Protein AF-A0A8X7PW59-F1 (afdb_monomer_lite)

Sequence (109 aa):
NSTEFDEKLFIYHHFVHKVMDNYGKQIHEWKKKWEINKVEENDGEPVDDLALMKMAYTNKKTGQIDDGLVREVVTLVQTQMQDEVSQLQTEDDDSTASINLSRFRINEI

Secondary structure (DSSP, 8-state):
-HHHHHHHHHHHHHHHHHHHHHHHHHHHHHHHHHHHHHHHHTTT----HHHHHHHHHB-TTTSSB--HHHHHHHHHHHHHHHHHHHHTSSS-S----------------

Organism: Brassica carinata (NCBI:txid52824)

Radius of gyration: 26.57 Å; chains: 1; bounding box: 62×31×80 Å

Structure (mmCIF, N/CA/C/O backbone):
data_AF-A0A8X7PW59-F1
#
_entry.id   AF-A0A8X7PW59-F1
#
loop_
_atom_site.group_PDB
_atom_site.id
_atom_site.type_symbol
_atom_site.label_atom_id
_atom_site.label_alt_id
_atom_site.label_comp_id
_atom_site.label_asym_id
_atom_site.label_entity_id
_atom_site.label_seq_id
_atom_site.pdbx_PDB_ins_code
_atom_site.Cartn_x
_atom_site.Cartn_y
_atom_site.Cartn_z
_atom_site.occupancy
_atom_site.B_iso_or_equiv
_atom_site.auth_seq_id
_atom_site.auth_comp_id
_atom_site.auth_asym_id
_atom_site.auth_atom_id
_atom_site.pdbx_PDB_model_num
ATOM 1 N N . ASN A 1 1 ? 29.937 -0.825 -38.054 1.00 62.09 1 ASN A N 1
ATOM 2 C CA . ASN A 1 1 ? 29.208 -1.914 -37.367 1.00 62.09 1 ASN A CA 1
ATOM 3 C C . ASN A 1 1 ? 29.265 -1.788 -35.847 1.00 62.09 1 ASN A C 1
ATOM 5 O O . ASN A 1 1 ? 28.200 -1.656 -35.281 1.00 62.09 1 ASN A O 1
ATOM 9 N N . SER A 1 2 ? 30.425 -1.766 -35.166 1.00 62.00 2 SER A N 1
ATOM 10 C CA . SER A 1 2 ? 30.450 -1.730 -33.679 1.00 62.00 2 SER A CA 1
ATOM 11 C C . SER A 1 2 ? 29.804 -0.478 -33.052 1.00 62.00 2 SER A C 1
ATOM 13 O O . SER A 1 2 ? 29.031 -0.600 -32.115 1.00 62.00 2 SER A O 1
ATOM 15 N N . THR A 1 3 ? 30.044 0.710 -33.611 1.00 67.56 3 THR A N 1
ATOM 16 C CA . THR A 1 3 ? 29.502 1.993 -33.117 1.00 67.56 3 THR A CA 1
ATOM 17 C C . THR A 1 3 ? 27.989 2.147 -33.300 1.00 67.56 3 THR A C 1
ATOM 19 O O . THR A 1 3 ? 27.323 2.756 -32.475 1.00 67.56 3 THR A O 1
ATOM 22 N N . GLU A 1 4 ? 27.423 1.545 -34.347 1.00 71.75 4 GLU A N 1
ATOM 23 C CA . GLU A 1 4 ? 25.978 1.574 -34.626 1.00 71.75 4 GLU A CA 1
ATOM 24 C C . GLU A 1 4 ? 25.180 0.739 -33.606 1.00 71.75 4 GLU A C 1
ATOM 26 O O . GLU A 1 4 ? 24.063 1.093 -33.225 1.00 71.75 4 GLU A O 1
ATOM 31 N N . PHE A 1 5 ? 25.770 -0.361 -33.118 1.00 71.44 5 PHE A N 1
ATOM 32 C CA . PHE A 1 5 ? 25.185 -1.169 -32.046 1.00 71.44 5 PHE A CA 1
ATOM 33 C C . PHE A 1 5 ? 25.201 -0.437 -30.695 1.00 71.44 5 PHE A C 1
ATOM 35 O O . PHE A 1 5 ? 24.205 -0.508 -29.972 1.00 71.44 5 PHE A O 1
ATOM 42 N N . ASP A 1 6 ? 26.269 0.304 -30.382 1.00 81.75 6 ASP A N 1
ATOM 43 C CA . ASP A 1 6 ? 26.382 1.078 -29.136 1.00 81.75 6 ASP A CA 1
ATOM 44 C C . ASP A 1 6 ? 25.377 2.242 -29.078 1.00 81.75 6 ASP A C 1
ATOM 46 O O . ASP A 1 6 ? 24.711 2.444 -28.059 1.00 81.75 6 ASP A O 1
ATOM 50 N N . GLU A 1 7 ? 25.181 2.963 -30.186 1.00 85.81 7 GLU A N 1
ATOM 51 C CA . GLU A 1 7 ? 24.174 4.031 -30.280 1.00 85.81 7 GLU A CA 1
ATOM 52 C C . GLU A 1 7 ? 22.745 3.489 -30.123 1.00 85.81 7 GLU A C 1
ATOM 54 O O . GLU A 1 7 ? 21.922 4.056 -29.397 1.00 85.81 7 GLU A O 1
ATOM 59 N N . LYS A 1 8 ? 22.448 2.342 -30.744 1.00 88.38 8 LYS A N 1
ATOM 60 C CA . LYS A 1 8 ? 21.143 1.680 -30.617 1.00 88.38 8 LYS A CA 1
ATOM 61 C C . LYS A 1 8 ? 20.877 1.199 -29.187 1.00 88.38 8 LYS A C 1
ATOM 63 O O . LYS A 1 8 ? 19.746 1.313 -28.709 1.00 88.38 8 LYS A O 1
ATOM 68 N N . LEU A 1 9 ? 21.900 0.688 -28.499 1.00 88.62 9 LEU A N 1
ATOM 69 C CA . LEU A 1 9 ? 21.799 0.257 -27.104 1.00 88.62 9 LEU A CA 1
ATOM 70 C C . LEU A 1 9 ? 21.555 1.447 -26.165 1.00 88.62 9 LEU A C 1
ATOM 72 O O . LEU A 1 9 ? 20.705 1.361 -25.275 1.00 88.62 9 LEU A O 1
ATOM 76 N N . PHE A 1 10 ? 22.225 2.577 -26.408 1.00 88.31 10 PHE A N 1
ATOM 77 C CA . PHE A 1 10 ? 22.004 3.821 -25.669 1.00 88.31 10 PHE A CA 1
ATOM 78 C C . PHE A 1 10 ? 20.564 4.333 -25.820 1.00 88.31 10 PHE A C 1
ATOM 80 O O . PHE A 1 10 ? 19.905 4.639 -24.823 1.00 88.31 10 PHE A O 1
ATOM 87 N N . ILE A 1 11 ? 20.040 4.362 -27.050 1.00 91.50 11 ILE A N 1
ATOM 88 C CA . ILE A 1 11 ? 18.657 4.782 -27.326 1.00 91.50 11 ILE A CA 1
ATOM 89 C C . ILE A 1 11 ? 17.656 3.843 -26.641 1.00 91.50 11 ILE A C 1
ATOM 91 O O . ILE A 1 11 ? 16.678 4.310 -26.053 1.00 91.50 11 ILE A O 1
ATOM 95 N N . TYR A 1 12 ? 17.908 2.532 -26.671 1.00 92.69 12 TYR A N 1
ATOM 96 C CA . TYR A 1 12 ? 17.048 1.547 -26.021 1.00 92.69 12 TYR A CA 1
ATOM 97 C C . TYR A 1 12 ? 17.020 1.723 -24.496 1.00 92.69 12 TYR A C 1
ATOM 99 O O . TYR A 1 12 ? 15.940 1.825 -23.915 1.00 92.69 12 TYR A O 1
ATOM 107 N N . HIS A 1 13 ? 18.181 1.835 -23.846 1.00 91.69 13 HIS A N 1
ATOM 108 C CA . HIS A 1 13 ? 18.252 2.079 -22.401 1.00 91.69 13 HIS A CA 1
ATOM 109 C C . HIS A 1 13 ? 17.582 3.397 -22.003 1.00 91.69 13 HIS A C 1
ATOM 111 O O . HIS A 1 13 ? 16.809 3.423 -21.045 1.00 91.69 13 HIS A O 1
ATOM 117 N N . HIS A 1 14 ? 17.824 4.477 -22.752 1.00 92.12 14 HIS A N 1
ATOM 118 C CA . HIS A 1 14 ? 17.205 5.774 -22.483 1.00 92.12 14 HIS A CA 1
ATOM 119 C C . HIS A 1 14 ? 15.676 5.714 -22.604 1.00 92.12 14 HIS A C 1
ATOM 121 O O . HIS A 1 14 ? 14.958 6.239 -21.749 1.00 92.12 14 HIS A O 1
ATOM 127 N N . PHE A 1 15 ? 15.172 5.043 -23.642 1.00 95.06 15 PHE A N 1
ATOM 128 C CA . PHE A 1 15 ? 13.740 4.846 -23.834 1.00 95.06 15 PHE A CA 1
ATOM 129 C C . PHE A 1 15 ? 13.124 4.036 -22.690 1.00 95.06 15 PHE A C 1
ATOM 131 O O . PHE A 1 15 ? 12.141 4.480 -22.099 1.00 95.06 15 PHE A O 1
ATOM 138 N N . VAL A 1 16 ? 13.723 2.895 -22.333 1.00 94.56 16 VAL A N 1
ATOM 139 C CA . VAL A 1 16 ? 13.244 2.048 -21.231 1.00 94.56 16 VAL A CA 1
ATOM 140 C C . VAL A 1 16 ? 13.214 2.835 -19.923 1.00 94.56 16 VAL A C 1
ATOM 142 O O . VAL A 1 16 ? 12.178 2.857 -19.267 1.00 94.56 16 VAL A O 1
ATOM 145 N N . HIS A 1 17 ? 14.286 3.549 -19.574 1.00 94.12 17 HIS A N 1
ATOM 146 C CA . HIS A 1 17 ? 14.336 4.338 -18.341 1.00 94.12 17 HIS A CA 1
ATOM 147 C C . HIS A 1 17 ? 13.222 5.391 -18.293 1.00 94.12 17 HIS A C 1
ATOM 149 O O . HIS A 1 17 ? 12.474 5.468 -17.323 1.00 94.12 17 HIS A O 1
ATOM 155 N N . LYS A 1 18 ? 13.035 6.144 -19.384 1.00 95.44 18 LYS A N 1
ATOM 156 C CA . LYS A 1 18 ? 11.990 7.171 -19.480 1.00 95.44 18 LYS A CA 1
ATOM 157 C C . LYS A 1 18 ? 10.581 6.591 -19.349 1.00 95.44 18 LYS A C 1
ATOM 159 O O . LYS A 1 18 ? 9.715 7.197 -18.717 1.00 95.44 18 LYS A O 1
ATOM 164 N N . VAL A 1 19 ? 10.342 5.436 -19.965 1.00 93.94 19 VAL A N 1
ATOM 165 C CA . VAL A 1 19 ? 9.061 4.730 -19.880 1.00 93.94 19 VAL A CA 1
ATOM 166 C C . VAL A 1 19 ? 8.813 4.264 -18.445 1.00 93.94 19 VAL A C 1
ATOM 168 O O . VAL A 1 19 ? 7.743 4.533 -17.899 1.00 93.94 19 VAL A O 1
ATOM 171 N N . MET A 1 20 ? 9.811 3.650 -17.809 1.00 92.00 20 MET A N 1
ATOM 172 C CA . MET A 1 20 ? 9.710 3.172 -16.428 1.00 92.00 20 MET A CA 1
ATOM 173 C C . MET A 1 20 ? 9.498 4.321 -15.435 1.00 92.00 20 MET A C 1
ATOM 175 O O . MET A 1 20 ? 8.617 4.222 -14.583 1.00 92.00 20 MET A O 1
ATOM 179 N N . ASP A 1 21 ? 10.202 5.445 -15.595 1.00 94.56 21 ASP A N 1
ATOM 180 C CA . ASP A 1 21 ? 10.016 6.646 -14.770 1.00 94.56 21 ASP A CA 1
ATOM 181 C C . ASP A 1 21 ? 8.596 7.216 -14.890 1.00 94.56 21 ASP A C 1
ATOM 183 O O . ASP A 1 21 ? 7.994 7.643 -13.902 1.00 94.56 21 ASP A O 1
ATOM 187 N N . ASN A 1 22 ? 8.042 7.235 -16.106 1.00 95.62 22 ASN A N 1
ATOM 188 C CA . ASN A 1 22 ? 6.683 7.714 -16.341 1.00 95.62 22 ASN A CA 1
ATOM 189 C C . ASN A 1 22 ? 5.643 6.818 -15.653 1.00 95.62 22 ASN A C 1
ATOM 191 O O . ASN A 1 22 ? 4.742 7.328 -14.985 1.00 95.62 22 ASN A O 1
ATOM 195 N N . TYR A 1 23 ? 5.784 5.497 -15.768 1.00 91.94 23 TYR A N 1
ATOM 196 C CA . TYR A 1 23 ? 4.896 4.562 -15.077 1.00 91.94 23 TYR A CA 1
ATOM 197 C C . TYR A 1 23 ? 5.051 4.636 -13.558 1.00 91.94 23 TYR A C 1
ATOM 199 O O . TYR A 1 23 ? 4.043 4.680 -12.856 1.00 91.94 23 TYR A O 1
ATOM 207 N N . GLY A 1 24 ? 6.279 4.733 -13.045 1.00 95.69 24 GLY A N 1
ATOM 208 C CA . GLY A 1 24 ? 6.531 4.892 -11.612 1.00 95.69 24 GLY A CA 1
ATOM 209 C C . GLY A 1 24 ? 5.813 6.113 -11.031 1.00 95.69 24 GLY A C 1
ATOM 210 O O . GLY A 1 24 ? 5.157 6.013 -9.994 1.00 95.69 24 GLY A O 1
ATOM 211 N N . LYS A 1 25 ? 5.841 7.243 -11.749 1.00 95.94 25 LYS A N 1
ATOM 212 C CA . LYS A 1 25 ? 5.102 8.456 -11.362 1.00 95.94 25 LYS A CA 1
ATOM 213 C C . LYS A 1 25 ? 3.588 8.243 -11.365 1.00 95.94 25 LYS A C 1
ATOM 215 O O . L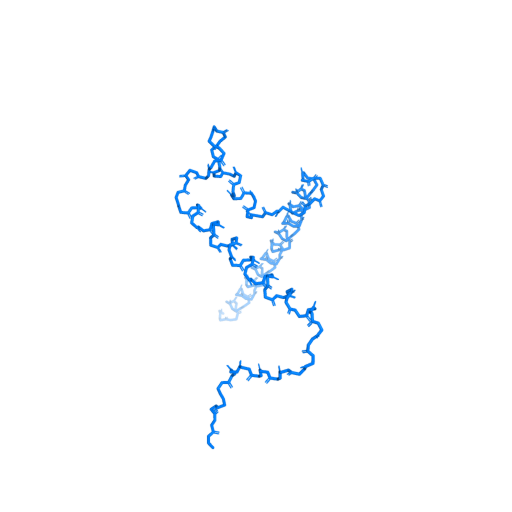YS A 1 25 ? 2.927 8.636 -10.410 1.00 95.94 25 LYS A O 1
ATOM 220 N N . GLN A 1 26 ? 3.035 7.603 -12.396 1.00 92.31 26 GLN A N 1
ATOM 221 C CA . GLN A 1 26 ? 1.591 7.337 -12.459 1.00 92.31 26 GLN A CA 1
ATOM 222 C C . GLN A 1 26 ? 1.126 6.397 -11.344 1.00 92.31 26 GLN A C 1
ATOM 224 O O . GLN A 1 26 ? 0.103 6.662 -10.721 1.00 92.31 26 GLN A O 1
ATOM 229 N N . ILE A 1 27 ? 1.896 5.349 -11.046 1.00 93.75 27 ILE A N 1
ATOM 230 C CA . ILE A 1 27 ? 1.597 4.412 -9.956 1.00 93.75 27 ILE A CA 1
ATOM 231 C C . ILE A 1 27 ? 1.599 5.137 -8.611 1.00 93.75 27 ILE A C 1
ATOM 233 O O . ILE A 1 27 ? 0.702 4.916 -7.803 1.00 93.75 27 ILE A O 1
ATOM 237 N N . HIS A 1 28 ? 2.566 6.026 -8.374 1.00 93.88 28 HIS A N 1
ATOM 238 C CA . HIS A 1 28 ? 2.612 6.813 -7.146 1.00 93.88 28 HIS A CA 1
ATOM 239 C C . HIS A 1 28 ? 1.387 7.729 -7.003 1.00 93.88 28 HIS A C 1
ATOM 241 O O . HIS A 1 28 ? 0.750 7.750 -5.951 1.00 93.88 28 HIS A O 1
ATOM 247 N N . GLU A 1 29 ? 1.016 8.445 -8.067 1.00 94.94 29 GLU A N 1
ATOM 248 C CA . GLU A 1 29 ? -0.169 9.309 -8.065 1.00 94.94 29 GLU A CA 1
ATOM 249 C C . GLU A 1 29 ? -1.469 8.517 -7.883 1.00 94.94 29 GLU A C 1
ATOM 251 O O . GLU A 1 29 ? -2.340 8.920 -7.112 1.00 94.94 29 GLU A O 1
ATOM 256 N N . TRP A 1 30 ? -1.607 7.369 -8.550 1.00 93.56 30 TRP A N 1
ATOM 257 C CA . TRP A 1 30 ? -2.755 6.482 -8.361 1.00 93.56 30 TRP A CA 1
ATOM 258 C C . TRP A 1 30 ? -2.814 5.917 -6.948 1.00 93.56 30 TRP A C 1
ATOM 260 O O . TRP A 1 30 ? -3.884 5.938 -6.348 1.00 93.56 30 TRP A O 1
ATOM 270 N N . LYS A 1 31 ? -1.678 5.491 -6.387 1.00 90.25 31 LYS A N 1
ATOM 271 C CA . LYS A 1 31 ? -1.599 5.029 -5.000 1.00 90.25 31 LYS A CA 1
ATOM 272 C C . LYS A 1 31 ? -2.035 6.130 -4.040 1.00 90.25 31 LYS A C 1
ATOM 274 O O . LYS A 1 31 ? -2.910 5.900 -3.219 1.00 90.25 31 LYS A O 1
ATOM 279 N N . LYS A 1 32 ? -1.508 7.347 -4.193 1.00 89.88 32 LYS A N 1
ATOM 280 C CA . LYS A 1 32 ? -1.884 8.493 -3.354 1.00 89.88 32 LYS A CA 1
ATOM 281 C C . LYS A 1 32 ? -3.3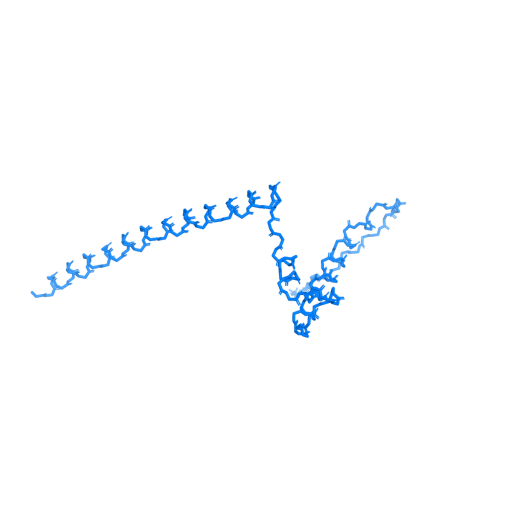85 8.782 -3.412 1.00 89.88 32 LYS A C 1
ATOM 283 O O . LYS A 1 32 ? -4.003 9.002 -2.378 1.00 89.88 32 LYS A O 1
ATOM 288 N N . LYS A 1 33 ? -3.976 8.764 -4.609 1.00 90.12 33 LYS A N 1
ATOM 289 C CA . LYS A 1 33 ? -5.425 8.948 -4.781 1.00 90.12 33 LYS A CA 1
ATOM 290 C C . LYS A 1 33 ? -6.237 7.826 -4.142 1.00 90.12 33 LYS A C 1
ATOM 292 O O . LYS A 1 33 ? -7.271 8.113 -3.555 1.00 90.12 33 LYS A O 1
ATOM 297 N N . TRP A 1 34 ? -5.780 6.582 -4.261 1.00 82.00 34 TRP A N 1
ATOM 298 C CA . TRP A 1 34 ? -6.438 5.430 -3.652 1.00 82.00 34 TRP A CA 1
ATOM 299 C C . TRP A 1 34 ? -6.428 5.515 -2.123 1.00 82.00 34 TRP A C 1
ATOM 301 O O . TRP A 1 34 ? -7.483 5.368 -1.521 1.00 82.00 34 TRP A O 1
ATOM 311 N N . GLU A 1 35 ? -5.289 5.847 -1.508 1.00 82.25 35 GLU A N 1
ATOM 312 C CA . GLU A 1 35 ? -5.194 6.034 -0.051 1.00 82.25 35 GLU A CA 1
ATOM 313 C C . GLU A 1 35 ? -6.116 7.161 0.440 1.00 82.25 35 GLU A C 1
ATOM 315 O O . GLU A 1 35 ? -6.853 6.978 1.403 1.00 82.25 35 GLU A O 1
ATOM 320 N N . ILE A 1 36 ? -6.130 8.313 -0.248 1.00 83.50 36 ILE A N 1
ATOM 321 C CA . ILE A 1 36 ? -7.009 9.444 0.106 1.00 83.50 36 ILE A CA 1
ATOM 322 C C . ILE A 1 36 ? -8.482 9.044 0.006 1.00 83.50 36 ILE A C 1
ATOM 324 O O . ILE A 1 36 ? -9.245 9.311 0.926 1.00 83.50 36 ILE A O 1
ATOM 328 N N . ASN A 1 37 ? -8.875 8.385 -1.085 1.00 82.88 37 ASN A N 1
ATOM 329 C CA . ASN A 1 37 ? -10.248 7.925 -1.273 1.00 82.88 37 ASN A CA 1
ATOM 330 C C . ASN A 1 37 ? -10.659 6.943 -0.164 1.00 82.88 37 ASN A C 1
ATOM 332 O O . ASN A 1 37 ? -11.733 7.086 0.406 1.00 82.88 37 ASN A O 1
ATOM 336 N N . LYS A 1 38 ? -9.766 6.021 0.215 1.00 76.88 38 LYS A N 1
ATOM 337 C C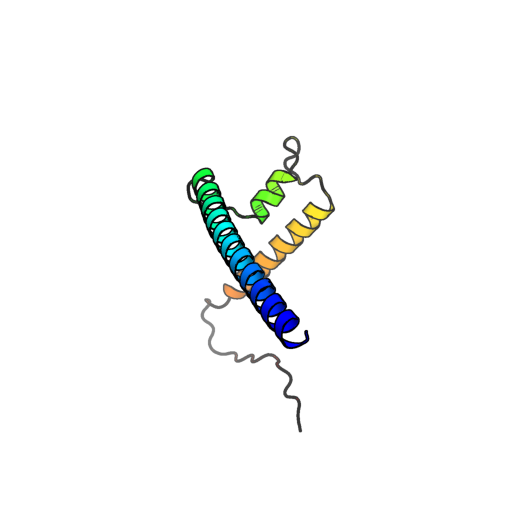A . LYS A 1 38 ? -9.996 5.100 1.329 1.00 76.88 38 LYS A CA 1
ATOM 338 C C . LYS A 1 38 ? -10.220 5.852 2.644 1.00 76.88 38 LYS A C 1
ATOM 340 O O . LYS A 1 38 ? -11.120 5.500 3.390 1.00 76.88 38 LYS A O 1
ATOM 345 N N . VAL A 1 39 ? -9.434 6.890 2.928 1.00 76.31 39 VAL A N 1
ATOM 346 C CA . VAL A 1 39 ? -9.609 7.726 4.129 1.00 76.31 39 VAL A CA 1
ATOM 347 C C . VAL A 1 39 ? -10.934 8.496 4.086 1.00 76.31 39 VAL A C 1
ATOM 349 O O . VAL A 1 39 ? -11.639 8.544 5.088 1.00 76.31 39 VAL A O 1
ATOM 352 N N . GLU A 1 40 ? -11.317 9.050 2.933 1.00 74.56 40 GLU A N 1
ATOM 353 C CA . GLU A 1 40 ? -12.613 9.725 2.753 1.00 74.56 40 GLU A CA 1
ATOM 354 C C . GLU A 1 40 ? -13.805 8.769 2.931 1.00 74.56 40 GLU A C 1
ATOM 356 O O . GLU A 1 40 ? -14.789 9.140 3.565 1.00 74.56 40 GLU A O 1
ATOM 361 N N . GLU A 1 41 ? -13.716 7.533 2.427 1.00 74.69 41 GLU A N 1
ATOM 362 C CA . GLU A 1 41 ? -14.736 6.490 2.631 1.00 74.69 41 GLU A CA 1
ATOM 363 C C . GLU A 1 41 ? -14.855 6.044 4.099 1.00 74.69 41 GLU A C 1
ATOM 365 O O . GLU A 1 41 ? -15.896 5.520 4.492 1.00 74.69 41 GLU A O 1
ATOM 370 N N . ASN A 1 42 ? -13.810 6.248 4.907 1.00 73.62 42 ASN A N 1
ATOM 371 C CA . ASN A 1 42 ? -13.762 5.897 6.329 1.00 73.62 42 ASN A CA 1
ATOM 372 C C . ASN A 1 42 ? -13.883 7.141 7.237 1.00 73.62 42 ASN A C 1
ATOM 374 O O . ASN A 1 42 ? -13.255 7.204 8.291 1.00 73.62 42 ASN A O 1
ATOM 378 N N . ASP A 1 43 ? -14.665 8.148 6.824 1.00 75.31 43 ASP A N 1
ATOM 379 C CA . ASP A 1 43 ? -14.961 9.371 7.596 1.00 75.31 43 ASP A CA 1
ATOM 380 C C . ASP A 1 43 ? -13.718 10.169 8.051 1.00 75.31 43 ASP A C 1
ATOM 382 O O . ASP A 1 43 ? -13.750 10.923 9.027 1.00 75.31 43 ASP A O 1
ATOM 386 N N . GLY A 1 44 ? -12.608 10.045 7.322 1.00 68.69 44 GLY A N 1
ATOM 387 C CA . GLY A 1 44 ? -11.355 10.728 7.633 1.00 68.69 44 GLY A CA 1
ATOM 388 C C . GLY A 1 44 ? -10.418 9.954 8.562 1.00 68.69 44 GLY A C 1
ATOM 389 O O . GLY A 1 44 ? -9.327 10.459 8.843 1.00 68.69 44 GLY A O 1
ATOM 390 N N . GLU A 1 45 ? -10.779 8.747 9.012 1.00 72.94 45 GLU A N 1
ATOM 391 C CA . GLU A 1 45 ? -9.851 7.900 9.761 1.00 72.94 45 GLU A CA 1
ATOM 392 C C . GLU A 1 45 ? -8.906 7.126 8.825 1.00 72.94 45 GLU A C 1
ATOM 394 O O . GLU A 1 45 ? -9.342 6.537 7.828 1.00 72.94 45 GLU A O 1
ATOM 399 N N . PRO A 1 46 ? -7.588 7.107 9.121 1.00 67.00 46 PRO A N 1
ATOM 400 C CA . PRO A 1 46 ? -6.661 6.232 8.426 1.00 67.00 46 PRO A CA 1
ATOM 401 C C . PRO A 1 46 ? -7.106 4.792 8.635 1.00 67.00 46 PRO A C 1
ATOM 403 O O . PRO A 1 46 ? -7.339 4.344 9.755 1.00 67.00 46 PRO A O 1
ATOM 406 N N . VAL A 1 47 ? -7.234 4.072 7.529 1.00 68.25 47 VAL A N 1
ATOM 407 C CA . VAL A 1 47 ? -7.748 2.715 7.556 1.00 68.25 47 VAL A CA 1
ATOM 408 C C . VAL A 1 47 ? -6.768 1.815 8.301 1.00 68.25 47 VAL A C 1
ATOM 410 O O . VAL A 1 47 ? -5.680 1.537 7.804 1.00 68.25 47 VAL A O 1
ATOM 413 N N . ASP A 1 48 ? -7.155 1.362 9.491 1.00 80.81 48 ASP A N 1
ATOM 414 C CA . ASP A 1 48 ? -6.393 0.370 10.240 1.00 80.81 48 ASP A CA 1
ATOM 415 C C . ASP A 1 48 ? -6.460 -0.970 9.491 1.00 80.81 48 ASP A C 1
ATOM 417 O O . ASP A 1 48 ? -7.479 -1.667 9.489 1.00 80.81 48 ASP A O 1
ATOM 421 N N . ASP A 1 49 ? -5.363 -1.330 8.824 1.00 81.06 49 ASP A N 1
ATOM 422 C CA . ASP A 1 49 ? -5.251 -2.571 8.059 1.00 81.06 49 ASP A CA 1
ATOM 423 C C . ASP A 1 49 ? -5.463 -3.815 8.939 1.00 81.06 49 ASP A C 1
ATOM 425 O O . ASP A 1 49 ? -5.995 -4.824 8.461 1.00 81.06 49 ASP A O 1
ATOM 429 N N . LEU A 1 50 ? -5.137 -3.747 10.238 1.00 82.69 50 LEU A N 1
ATOM 430 C CA . LEU A 1 50 ? -5.419 -4.820 11.190 1.00 82.69 50 LEU A CA 1
ATOM 431 C C . LEU A 1 50 ? -6.919 -4.899 11.497 1.00 82.69 50 LEU A C 1
ATOM 433 O O . LEU A 1 50 ? -7.470 -6.001 11.581 1.00 82.69 50 LEU A O 1
ATOM 437 N N . ALA A 1 51 ? -7.601 -3.760 11.634 1.00 80.19 51 ALA A N 1
ATOM 438 C CA . ALA A 1 51 ? -9.056 -3.715 11.784 1.00 80.19 51 ALA A CA 1
ATOM 439 C C . ALA A 1 51 ? -9.777 -4.210 10.522 1.00 80.19 51 ALA A C 1
ATOM 441 O O . ALA A 1 51 ? -10.734 -4.983 10.629 1.00 80.19 51 ALA A O 1
ATOM 442 N N . LEU A 1 52 ? -9.289 -3.856 9.330 1.00 83.12 52 LEU A N 1
ATOM 443 C CA . LEU A 1 52 ? -9.810 -4.385 8.069 1.00 83.12 52 LEU A CA 1
ATOM 444 C C . LEU A 1 52 ? -9.621 -5.892 7.955 1.00 83.12 52 LEU A C 1
ATOM 446 O O . LEU A 1 52 ? -10.564 -6.595 7.590 1.00 83.12 52 LEU A O 1
ATOM 450 N N . MET A 1 53 ? -8.423 -6.393 8.263 1.00 83.12 53 MET A N 1
ATOM 451 C CA . MET A 1 53 ? -8.141 -7.826 8.247 1.00 83.12 53 MET A CA 1
ATOM 452 C C . MET A 1 53 ? -9.075 -8.550 9.220 1.00 83.12 53 MET A C 1
ATOM 454 O O . MET A 1 53 ? -9.756 -9.496 8.830 1.00 83.12 53 MET A O 1
ATOM 458 N N . LYS A 1 54 ? -9.216 -8.055 10.455 1.00 82.81 54 LYS A N 1
ATOM 459 C CA . LYS A 1 54 ? -10.196 -8.587 11.413 1.00 82.81 54 LYS A CA 1
ATOM 460 C C . LYS A 1 54 ? -11.600 -8.610 10.824 1.00 82.81 54 LYS A C 1
ATOM 462 O O . LYS A 1 54 ? -12.245 -9.652 10.859 1.00 82.81 54 LYS A O 1
ATOM 467 N N . MET A 1 55 ? -12.070 -7.501 10.261 1.00 82.62 55 MET A N 1
ATOM 468 C CA . MET A 1 55 ? -13.430 -7.388 9.739 1.00 82.62 55 MET A CA 1
ATOM 469 C C . MET A 1 55 ? -13.683 -8.315 8.541 1.00 82.62 55 MET A C 1
ATOM 471 O O . MET A 1 55 ? -14.747 -8.928 8.467 1.00 82.62 55 MET A O 1
ATOM 475 N N . ALA A 1 56 ? -12.712 -8.462 7.636 1.00 83.69 56 ALA A N 1
ATOM 476 C CA . ALA A 1 56 ? -12.820 -9.319 6.456 1.00 83.69 56 ALA A CA 1
ATOM 477 C C . ALA A 1 56 ? -12.952 -10.809 6.815 1.00 83.69 56 ALA A C 1
ATOM 479 O O . ALA A 1 56 ? -13.685 -11.536 6.144 1.00 83.69 56 ALA A O 1
ATOM 480 N N . TYR A 1 57 ? -12.283 -11.248 7.885 1.00 85.88 57 TYR A N 1
ATOM 481 C CA . TYR A 1 57 ? -12.282 -12.646 8.331 1.00 85.88 57 TYR A CA 1
ATOM 482 C C . TYR A 1 57 ? -13.208 -12.921 9.526 1.00 85.88 57 TYR A C 1
ATOM 484 O O . TYR A 1 57 ? -13.314 -14.065 9.976 1.00 85.88 57 TYR A O 1
ATOM 492 N N . THR A 1 58 ? -13.905 -11.901 10.033 1.00 86.38 58 THR A N 1
ATOM 493 C CA . THR A 1 58 ? -14.895 -12.053 11.104 1.00 86.38 58 THR A CA 1
ATOM 494 C C . THR A 1 58 ? -16.225 -12.541 10.540 1.00 86.38 58 THR A C 1
ATOM 496 O O . THR A 1 58 ? -16.855 -11.907 9.691 1.00 86.38 58 THR A O 1
ATOM 499 N N . ASN A 1 59 ? -16.703 -13.669 11.056 1.00 86.75 59 ASN A N 1
ATOM 500 C CA . ASN A 1 59 ? -18.004 -14.212 10.706 1.00 86.75 59 ASN A CA 1
ATOM 501 C C . ASN A 1 59 ? -19.119 -13.369 11.346 1.00 86.75 59 ASN A C 1
ATOM 503 O O . ASN A 1 59 ? -19.233 -13.282 12.567 1.00 86.75 59 ASN A O 1
ATOM 507 N N . LYS A 1 60 ? -20.000 -12.788 10.521 1.00 86.69 60 LYS A N 1
ATOM 508 C CA . LYS A 1 60 ? -21.092 -11.902 10.974 1.00 86.69 60 LYS A CA 1
ATOM 509 C C . LYS A 1 60 ? -22.091 -12.565 11.932 1.00 86.69 60 LYS A C 1
ATOM 511 O O . LYS A 1 60 ? -22.800 -11.857 12.637 1.00 86.69 60 LYS A O 1
ATOM 516 N N . LYS A 1 61 ? -22.184 -13.902 11.947 1.00 85.12 61 LYS A N 1
ATOM 517 C CA . LYS A 1 61 ? -23.088 -14.640 12.847 1.00 85.12 61 LYS A CA 1
ATOM 518 C C . LYS A 1 61 ? -22.490 -14.850 14.235 1.00 85.12 61 LYS A C 1
ATOM 520 O O . LYS A 1 61 ? -23.236 -14.856 15.206 1.00 85.12 61 LYS A O 1
ATOM 525 N N . THR A 1 62 ? -21.178 -15.069 14.321 1.00 85.19 62 THR A N 1
ATOM 526 C CA . THR A 1 62 ? -20.493 -15.405 15.582 1.00 85.19 62 THR A CA 1
ATOM 527 C C . THR A 1 62 ? -19.719 -14.228 16.169 1.00 85.19 62 THR A C 1
ATOM 529 O O . THR A 1 62 ? -19.396 -14.254 17.352 1.00 85.19 62 THR A O 1
ATOM 532 N N . GLY A 1 63 ? -19.410 -13.208 15.362 1.00 84.12 63 GLY A N 1
ATOM 533 C CA . GLY A 1 63 ? -18.554 -12.085 15.748 1.00 84.12 63 GLY A CA 1
ATOM 534 C C . GLY A 1 63 ? -17.087 -12.474 15.948 1.00 84.12 63 GLY A C 1
ATOM 535 O O . GLY A 1 63 ? -16.331 -11.697 16.519 1.00 84.12 63 GLY A O 1
ATOM 536 N N . GLN A 1 64 ? -16.678 -13.669 15.506 1.00 87.62 64 GLN A N 1
ATOM 537 C CA . GLN A 1 64 ? -15.319 -14.188 15.672 1.00 87.62 64 GLN A CA 1
ATOM 538 C C . GLN A 1 64 ? -14.629 -14.393 14.324 1.00 87.62 64 GLN A C 1
ATOM 540 O O . GLN A 1 64 ? -15.289 -14.657 13.317 1.00 87.62 64 GLN A O 1
ATOM 545 N N . ILE A 1 65 ? -13.297 -14.311 14.327 1.00 89.62 65 ILE A N 1
ATOM 546 C CA . ILE A 1 65 ? -12.464 -14.664 13.175 1.00 89.62 65 ILE A CA 1
ATOM 547 C C . ILE A 1 65 ? -12.565 -16.175 12.947 1.00 89.62 65 ILE A C 1
ATOM 549 O O . ILE A 1 65 ? -12.209 -16.958 13.831 1.00 89.62 65 ILE A O 1
ATOM 553 N N . ASP A 1 66 ? -13.078 -16.565 11.780 1.00 87.56 66 ASP A N 1
ATOM 554 C CA . ASP A 1 66 ? -13.300 -17.973 11.410 1.00 87.56 66 ASP A CA 1
ATOM 555 C C . ASP A 1 66 ? -11.997 -18.642 10.935 1.00 87.56 66 ASP A C 1
ATOM 557 O O . ASP A 1 66 ? -11.740 -19.818 11.185 1.00 87.56 66 ASP A O 1
ATOM 561 N N . ASP A 1 67 ? -11.121 -17.859 10.299 1.00 88.81 67 ASP A N 1
ATOM 562 C CA . ASP A 1 67 ? -9.809 -18.328 9.868 1.00 88.81 67 ASP A CA 1
ATOM 563 C C . ASP A 1 67 ? -8.844 -18.443 11.061 1.00 88.81 67 ASP A C 1
ATOM 565 O O . ASP A 1 67 ? -8.513 -17.464 11.737 1.00 88.81 67 ASP A O 1
ATOM 569 N N . GLY A 1 68 ? -8.389 -19.670 11.327 1.00 87.69 68 GLY A N 1
ATOM 570 C CA . GLY A 1 68 ? -7.524 -19.973 12.465 1.00 87.69 68 GLY A CA 1
ATOM 571 C C . GLY A 1 68 ? -6.154 -19.291 12.412 1.00 87.69 68 GLY A C 1
ATOM 572 O O . GLY A 1 68 ? -5.653 -18.906 13.468 1.00 87.69 68 GLY A O 1
ATOM 573 N N . LEU A 1 69 ? -5.580 -19.101 11.218 1.00 87.38 69 LEU A N 1
ATOM 574 C CA . LEU A 1 69 ? -4.279 -18.448 11.032 1.00 87.38 69 LEU A CA 1
ATOM 575 C C . LEU A 1 69 ? -4.409 -16.938 11.197 1.00 87.38 69 LEU A C 1
ATOM 577 O O . LEU A 1 69 ? -3.619 -16.317 11.905 1.00 87.38 69 LEU A O 1
ATOM 581 N N . VAL A 1 70 ? -5.439 -16.346 10.590 1.00 85.88 70 VAL A N 1
ATOM 582 C CA . VAL A 1 70 ? -5.734 -14.918 10.749 1.00 85.88 70 VAL A CA 1
ATOM 583 C C . VAL A 1 70 ? -6.001 -14.600 12.213 1.00 85.88 70 VAL A C 1
ATOM 585 O O . VAL A 1 70 ? -5.517 -13.587 12.707 1.00 85.88 70 VAL A O 1
ATOM 588 N N . ARG A 1 71 ? -6.715 -15.474 12.931 1.00 89.75 71 ARG A N 1
ATOM 589 C CA . ARG A 1 71 ? -6.953 -15.309 14.367 1.00 89.75 71 ARG A CA 1
ATOM 590 C C . ARG A 1 71 ? -5.644 -15.269 15.153 1.00 89.75 71 ARG A C 1
ATOM 592 O O . ARG A 1 71 ? -5.484 -14.370 15.969 1.00 89.75 71 ARG A O 1
ATOM 599 N N . GLU A 1 72 ? -4.724 -16.198 14.899 1.00 89.69 72 GLU A N 1
ATOM 600 C CA . GLU A 1 72 ? -3.430 -16.263 15.589 1.00 89.69 72 GLU A CA 1
ATOM 601 C C . GLU A 1 72 ? -2.559 -15.032 15.299 1.00 89.69 72 GLU A C 1
ATOM 603 O O . GLU A 1 72 ? -2.073 -14.384 16.229 1.00 89.69 72 GLU A O 1
ATOM 608 N N . VAL A 1 73 ? -2.439 -14.650 14.024 1.00 86.75 73 VAL A N 1
ATOM 609 C CA . VAL A 1 73 ? -1.695 -13.454 13.594 1.00 86.75 73 VAL A CA 1
ATOM 610 C C . VAL A 1 73 ? -2.275 -12.197 14.235 1.00 86.75 73 VAL A C 1
ATOM 612 O O . VAL A 1 73 ? -1.535 -11.386 14.789 1.00 86.75 73 VAL A O 1
ATOM 615 N N . VAL A 1 74 ? -3.600 -12.052 14.219 1.00 87.00 74 VAL A N 1
ATOM 616 C CA . VAL A 1 74 ? -4.286 -10.921 14.842 1.00 87.00 74 VAL A CA 1
ATOM 617 C C . VAL A 1 74 ? -4.010 -10.868 16.343 1.00 87.00 74 VAL A C 1
ATOM 619 O O . VAL A 1 74 ? -3.673 -9.800 16.852 1.00 87.00 74 VAL A O 1
ATOM 622 N N . THR A 1 75 ? -4.123 -11.994 17.052 1.00 87.19 75 THR A N 1
ATOM 623 C CA . THR A 1 75 ? -3.863 -12.030 18.497 1.00 87.19 75 THR A CA 1
ATOM 624 C C . THR A 1 75 ? -2.415 -11.695 18.827 1.00 87.19 75 THR A C 1
ATOM 626 O O . THR A 1 75 ? -2.177 -10.908 19.736 1.00 87.19 75 THR A O 1
ATOM 629 N N . LEU A 1 76 ? -1.457 -12.216 18.056 1.00 89.88 76 LEU A N 1
ATOM 630 C CA . LEU A 1 76 ? -0.036 -11.951 18.260 1.00 89.88 76 LEU A CA 1
ATOM 631 C C . LEU A 1 76 ? 0.280 -10.461 18.094 1.00 89.88 76 LEU A C 1
ATOM 633 O O . LEU A 1 76 ? 0.903 -9.868 18.972 1.00 89.88 76 LEU A O 1
ATOM 637 N N . VAL A 1 77 ? -0.196 -9.852 17.004 1.00 86.06 77 VAL A N 1
ATOM 638 C CA . VAL A 1 77 ? 0.018 -8.424 16.724 1.00 86.06 77 VAL A CA 1
ATOM 639 C C . VAL A 1 77 ? -0.635 -7.553 17.799 1.00 86.06 77 VAL A C 1
ATOM 641 O O . VAL A 1 77 ? -0.017 -6.608 18.280 1.00 86.06 77 VAL A O 1
ATOM 644 N N . GLN A 1 78 ? -1.858 -7.883 18.231 1.00 84.12 78 GLN A N 1
ATOM 645 C CA . GLN A 1 78 ? -2.530 -7.139 19.301 1.00 84.12 78 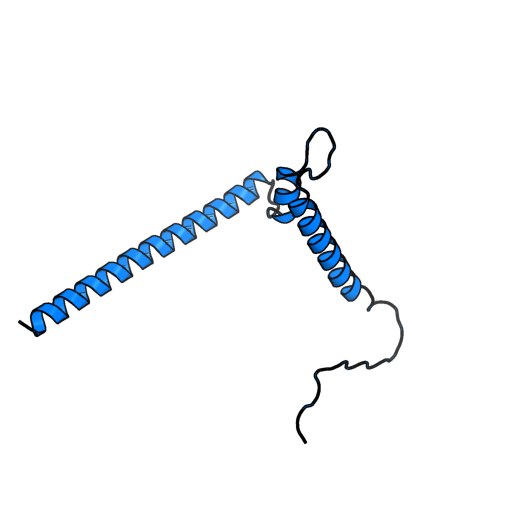GLN A CA 1
ATOM 646 C C . GLN A 1 78 ? -1.781 -7.211 20.633 1.00 84.12 78 GLN A C 1
ATOM 648 O O . GLN A 1 78 ? -1.638 -6.184 21.294 1.00 84.12 78 GLN A O 1
ATOM 653 N N . THR A 1 79 ? -1.312 -8.395 21.031 1.00 86.19 79 THR A N 1
ATOM 654 C CA . THR A 1 79 ? -0.561 -8.572 22.280 1.00 86.19 79 THR A CA 1
ATOM 655 C C . THR A 1 79 ? 0.773 -7.831 22.231 1.00 86.19 79 THR A C 1
ATOM 657 O O . THR A 1 79 ? 1.085 -7.099 23.162 1.00 86.19 79 THR A O 1
ATOM 660 N N . GLN A 1 80 ? 1.513 -7.919 21.123 1.00 80.75 80 GLN A N 1
ATOM 661 C CA . GLN A 1 80 ? 2.787 -7.209 20.969 1.00 80.75 80 GLN A CA 1
ATOM 662 C C . GLN A 1 80 ? 2.614 -5.685 21.011 1.00 80.75 80 GLN A C 1
ATOM 664 O O . GLN A 1 80 ? 3.356 -5.010 21.722 1.00 80.75 80 GLN A O 1
ATOM 669 N N . MET A 1 81 ? 1.594 -5.139 20.339 1.00 76.44 81 MET A N 1
ATOM 670 C CA . MET A 1 81 ? 1.299 -3.703 20.409 1.00 76.44 81 MET A CA 1
ATOM 671 C C . MET A 1 81 ? 0.914 -3.251 21.825 1.00 76.44 81 MET A C 1
ATOM 673 O O . MET A 1 81 ? 1.274 -2.149 22.228 1.00 76.44 81 MET A O 1
ATOM 677 N N . GLN A 1 82 ? 0.196 -4.073 22.596 1.00 65.06 82 GLN A N 1
ATOM 678 C CA . GLN A 1 82 ? -0.152 -3.729 23.978 1.00 65.06 82 GLN A CA 1
ATOM 679 C C . GLN A 1 82 ? 1.031 -3.843 24.941 1.00 65.06 82 GLN A C 1
ATOM 681 O O . GLN A 1 82 ? 1.155 -3.002 25.830 1.00 65.06 82 GLN A O 1
ATOM 686 N N . ASP A 1 83 ? 1.908 -4.826 24.762 1.00 70.75 83 ASP A N 1
ATOM 687 C CA . ASP A 1 83 ? 3.085 -5.022 25.611 1.00 70.75 83 ASP A CA 1
ATOM 688 C C . ASP A 1 83 ? 4.155 -3.946 25.367 1.00 70.75 83 ASP A C 1
ATOM 690 O O . ASP A 1 83 ? 4.820 -3.508 26.310 1.00 70.75 83 ASP A O 1
ATOM 694 N N . GLU A 1 84 ? 4.310 -3.476 24.126 1.00 63.19 84 GLU A N 1
ATOM 695 C CA . GLU A 1 84 ? 5.190 -2.348 23.791 1.00 63.19 84 GLU A CA 1
ATOM 696 C C . GLU A 1 84 ? 4.632 -1.012 24.306 1.00 63.19 84 GLU A C 1
ATOM 698 O O . GLU A 1 84 ? 5.374 -0.215 24.880 1.00 63.19 84 GLU A O 1
ATOM 703 N N . VAL A 1 85 ? 3.319 -0.776 24.179 1.00 61.28 85 VAL A N 1
ATOM 704 C CA . VAL A 1 85 ? 2.666 0.439 24.708 1.00 61.28 85 VAL A CA 1
ATOM 705 C C . VAL A 1 85 ? 2.667 0.456 26.241 1.00 61.28 85 VAL A C 1
ATOM 707 O O . VAL A 1 85 ? 2.884 1.508 26.839 1.00 61.28 85 VAL A O 1
ATOM 710 N N . SER A 1 86 ? 2.494 -0.699 26.889 1.00 61.69 86 SER A N 1
ATOM 711 C CA . SER A 1 86 ? 2.504 -0.816 28.356 1.00 61.69 86 SER A CA 1
ATOM 712 C C . SER A 1 86 ? 3.886 -0.558 28.959 1.00 61.69 86 SER A C 1
ATOM 714 O O . SER A 1 86 ? 3.980 0.035 30.031 1.00 61.69 86 SER A O 1
ATOM 716 N N . GLN A 1 87 ? 4.965 -0.942 28.269 1.00 57.66 87 GLN A N 1
ATOM 717 C CA . GLN A 1 87 ? 6.337 -0.641 28.702 1.00 57.66 87 GLN A CA 1
ATOM 718 C C . GLN A 1 87 ? 6.677 0.858 28.643 1.00 57.66 87 GLN A C 1
ATOM 720 O O . GLN A 1 87 ? 7.564 1.301 29.366 1.00 57.66 87 GLN A O 1
ATOM 725 N N . LEU A 1 88 ? 5.969 1.649 27.827 1.00 56.50 88 LEU A N 1
ATOM 726 C CA . LEU A 1 88 ? 6.164 3.101 27.716 1.00 56.50 88 LEU A CA 1
ATOM 727 C C . LEU A 1 88 ? 5.342 3.922 28.728 1.00 56.50 88 LEU A C 1
ATOM 729 O O . LEU A 1 88 ? 5.546 5.128 28.825 1.00 56.50 88 LEU A O 1
ATOM 733 N N . GLN A 1 89 ? 4.418 3.307 29.477 1.00 51.94 89 GLN A N 1
ATOM 734 C CA . GLN A 1 89 ? 3.543 3.999 30.441 1.00 51.94 89 GLN A CA 1
ATOM 735 C C . GLN A 1 89 ? 3.907 3.755 31.915 1.00 51.94 89 GLN A C 1
ATOM 737 O O . GLN A 1 89 ? 3.189 4.213 32.801 1.00 51.94 89 GLN A O 1
ATOM 742 N N . THR A 1 90 ? 5.017 3.072 32.211 1.00 52.84 90 THR A N 1
ATOM 743 C CA . THR A 1 90 ? 5.459 2.818 33.598 1.00 52.84 90 THR A CA 1
ATOM 744 C C . THR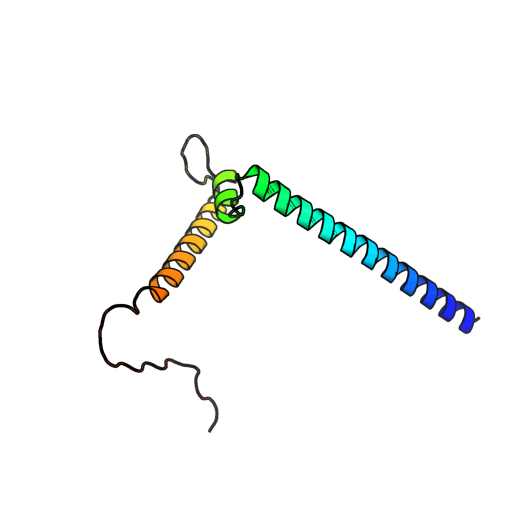 A 1 90 ? 6.554 3.764 34.102 1.00 52.84 90 THR A C 1
ATOM 746 O O . THR A 1 90 ? 7.171 3.468 35.120 1.00 52.84 90 THR A O 1
ATOM 749 N N . GLU A 1 91 ? 6.814 4.887 33.426 1.00 46.31 91 GLU A N 1
ATOM 750 C CA . GLU A 1 91 ? 7.843 5.859 33.852 1.00 46.31 91 GLU A CA 1
ATOM 751 C C . GLU A 1 91 ? 7.299 7.112 34.561 1.00 46.31 91 GLU A C 1
ATOM 753 O O . GLU A 1 91 ? 8.091 7.964 34.948 1.00 46.31 91 GLU A O 1
ATOM 758 N N . ASP A 1 92 ? 5.991 7.196 34.825 1.00 50.25 92 ASP A N 1
ATOM 759 C CA . ASP A 1 92 ? 5.401 8.276 35.629 1.00 50.25 92 ASP A CA 1
ATOM 760 C C . ASP A 1 92 ? 4.800 7.729 36.938 1.00 50.25 92 ASP A C 1
ATOM 762 O O . ASP A 1 92 ? 3.600 7.828 37.188 1.00 50.25 92 ASP A O 1
ATOM 766 N N . ASP A 1 93 ? 5.638 7.145 37.798 1.00 48.84 93 ASP A N 1
ATOM 767 C CA . ASP A 1 93 ? 5.405 7.237 39.243 1.00 48.84 93 ASP A CA 1
ATOM 768 C C . ASP A 1 93 ? 6.732 7.490 39.972 1.00 48.84 93 ASP A C 1
ATOM 770 O O . ASP A 1 93 ? 7.773 6.886 39.702 1.00 48.84 93 ASP A O 1
ATOM 774 N N . ASP A 1 94 ? 6.680 8.476 40.851 1.00 51.62 94 ASP A N 1
ATOM 775 C CA . ASP A 1 94 ? 7.768 9.295 41.373 1.00 51.62 94 ASP A CA 1
ATOM 776 C C . ASP A 1 94 ? 8.738 8.494 42.262 1.00 51.62 94 ASP A C 1
ATOM 778 O O . ASP A 1 94 ? 8.623 8.454 43.489 1.00 51.62 94 ASP A O 1
ATOM 782 N N . SER A 1 95 ? 9.705 7.795 41.664 1.00 41.00 95 SER A N 1
ATOM 783 C CA . SER A 1 95 ? 10.750 7.098 42.423 1.00 41.00 95 SER A CA 1
ATOM 784 C C . SER A 1 95 ? 12.138 7.291 41.831 1.00 41.00 95 SER A C 1
ATOM 786 O O . SER A 1 95 ? 12.657 6.510 41.039 1.00 41.00 95 SER A O 1
ATOM 788 N N . THR A 1 96 ? 12.748 8.377 42.300 1.00 46.69 96 THR A N 1
ATOM 789 C CA . THR A 1 96 ? 14.181 8.584 42.531 1.00 46.69 96 THR A CA 1
ATOM 790 C C . THR A 1 96 ? 15.063 7.338 42.314 1.00 46.69 96 THR A C 1
ATOM 792 O O . THR A 1 96 ? 15.081 6.416 43.123 1.00 46.69 96 THR A O 1
ATOM 795 N N . ALA A 1 97 ? 15.894 7.418 41.272 1.00 43.00 97 ALA A N 1
ATOM 796 C CA . ALA A 1 97 ? 17.142 6.681 41.059 1.00 43.00 97 ALA A CA 1
ATOM 797 C C . ALA A 1 97 ? 17.069 5.145 40.929 1.00 43.00 97 ALA A C 1
ATOM 799 O O . ALA A 1 97 ? 17.243 4.402 41.893 1.00 43.00 97 ALA A O 1
ATOM 800 N N . SER A 1 98 ? 17.074 4.657 39.685 1.00 42.31 98 SER A N 1
ATOM 801 C CA . SER A 1 98 ? 17.790 3.416 39.369 1.00 42.31 98 SER A CA 1
ATOM 802 C C . SER A 1 98 ? 18.246 3.390 37.911 1.00 42.31 98 SER A C 1
ATOM 804 O O . SER A 1 98 ? 17.475 3.148 36.989 1.00 42.31 98 SER A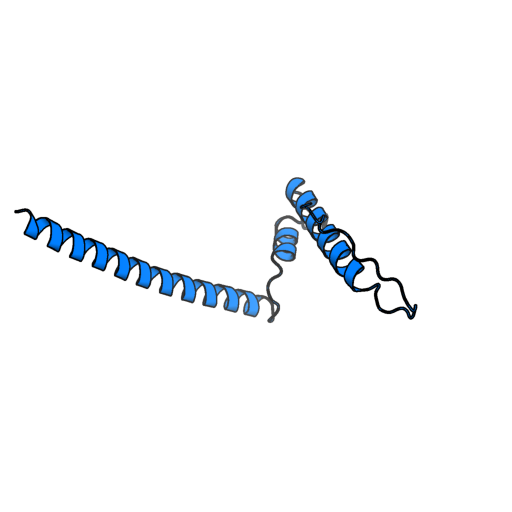 O 1
ATOM 806 N N . ILE A 1 99 ? 19.535 3.658 37.703 1.00 52.25 99 ILE A N 1
ATOM 807 C CA . ILE A 1 99 ? 20.221 3.470 36.424 1.00 52.25 99 ILE A CA 1
ATOM 808 C C . ILE A 1 99 ? 20.291 1.963 36.169 1.00 52.25 99 ILE A C 1
ATOM 810 O O . ILE A 1 99 ? 21.102 1.273 36.783 1.00 52.25 99 ILE A O 1
ATOM 814 N N . ASN A 1 100 ? 19.481 1.452 35.245 1.00 56.31 100 ASN A N 1
ATOM 815 C CA . ASN A 1 100 ? 19.661 0.111 34.692 1.00 56.31 100 ASN A CA 1
ATOM 816 C C . ASN A 1 100 ? 19.921 0.196 33.187 1.00 56.31 100 ASN A C 1
ATOM 818 O O . ASN A 1 100 ? 19.090 -0.142 32.350 1.00 56.31 100 ASN A O 1
ATOM 822 N N . LEU A 1 101 ? 21.137 0.638 32.859 1.00 55.69 101 LEU A N 1
ATOM 823 C CA . LEU A 1 101 ? 21.743 0.480 31.542 1.00 55.69 101 LEU A CA 1
ATOM 824 C C . LEU A 1 101 ? 21.857 -1.022 31.229 1.00 55.69 101 LEU A C 1
ATOM 826 O O . LEU A 1 101 ? 22.783 -1.693 31.690 1.00 55.69 101 LEU A O 1
ATOM 830 N N . SER A 1 102 ? 20.914 -1.565 30.460 1.00 48.66 102 SER A N 1
ATOM 831 C CA . SER A 1 102 ? 20.876 -2.992 30.144 1.00 48.66 102 SER A CA 1
ATOM 832 C C . SER A 1 102 ? 21.214 -3.259 28.674 1.00 48.66 102 SER A C 1
ATOM 834 O O . SER A 1 102 ? 20.365 -3.232 27.792 1.00 48.66 102 SER A O 1
ATOM 836 N N . ARG A 1 103 ? 22.489 -3.627 28.478 1.00 56.28 103 ARG A N 1
ATOM 837 C CA . ARG A 1 103 ? 22.943 -4.741 27.621 1.00 56.28 103 ARG A CA 1
ATOM 838 C C . ARG A 1 103 ? 22.992 -4.533 26.097 1.00 56.28 103 ARG A C 1
ATOM 840 O O . ARG A 1 103 ? 22.441 -5.333 25.348 1.00 56.28 103 ARG A O 1
ATOM 847 N N . PHE A 1 104 ? 23.866 -3.635 25.635 1.00 47.78 104 PHE A N 1
ATOM 848 C CA . PHE A 1 104 ? 24.718 -3.968 24.482 1.00 47.78 104 PHE A CA 1
ATOM 849 C C . PHE A 1 104 ? 26.042 -4.501 25.035 1.00 47.78 104 PHE A C 1
ATOM 851 O O . PHE A 1 104 ? 26.732 -3.820 25.793 1.00 47.78 104 PHE A O 1
ATOM 858 N N . ARG A 1 105 ? 26.342 -5.771 24.765 1.00 55.81 105 ARG A N 1
ATOM 859 C CA . ARG A 1 105 ? 27.541 -6.443 25.273 1.00 55.81 105 ARG A CA 1
ATOM 860 C C . ARG A 1 105 ? 28.756 -5.741 24.670 1.00 55.81 105 ARG A C 1
ATOM 862 O O . ARG A 1 105 ? 28.979 -5.832 23.468 1.00 55.81 105 ARG A O 1
ATOM 869 N N . ILE A 1 106 ? 29.497 -5.033 25.519 1.00 51.91 106 ILE A N 1
ATOM 870 C CA . ILE A 1 106 ? 30.845 -4.539 25.249 1.00 51.91 106 ILE A CA 1
ATOM 871 C C . ILE A 1 106 ? 31.696 -5.769 24.918 1.00 51.91 106 ILE A C 1
ATOM 873 O O . ILE A 1 106 ? 32.127 -6.499 25.806 1.00 51.91 106 ILE A O 1
ATOM 877 N N . ASN A 1 107 ? 31.855 -6.024 23.625 1.00 41.16 107 ASN A N 1
ATOM 878 C CA . ASN A 1 107 ? 32.899 -6.865 23.074 1.00 41.16 107 ASN A CA 1
ATOM 879 C C . ASN A 1 107 ? 33.952 -5.907 22.520 1.00 41.16 107 ASN A C 1
ATOM 881 O O . ASN A 1 107 ? 33.709 -5.290 21.490 1.00 41.16 107 ASN A O 1
ATOM 885 N N . GLU A 1 108 ? 35.063 -5.736 23.228 1.00 49.50 108 GLU A N 1
ATOM 886 C CA . GLU A 1 108 ? 36.398 -6.187 22.806 1.00 49.50 108 GLU A CA 1
ATOM 887 C C . GLU A 1 108 ? 37.419 -5.719 23.859 1.00 49.50 108 GLU A C 1
ATOM 889 O O . GLU A 1 108 ? 37.254 -4.663 24.469 1.00 49.50 108 GLU A O 1
ATOM 894 N N . ILE A 1 109 ? 38.379 -6.597 24.149 1.00 47.00 109 ILE A N 1
ATOM 895 C CA . ILE A 1 109 ? 39.421 -6.483 25.183 1.00 47.00 109 ILE A CA 1
ATOM 896 C C . ILE A 1 109 ? 40.428 -5.388 24.827 1.00 47.00 109 ILE A C 1
ATOM 898 O O . ILE A 1 109 ? 40.779 -5.298 23.631 1.00 47.00 109 ILE A O 1
#

pLDDT: mean 76.55, std 16.15, range [41.0, 95.94]

Foldseek 3Di:
DVVVVVVVVVVVVVVVVVVVVVVVVVVVVVVVVVQVVVCVVVVNDRDDVLVVLQVVQQDPVPRGRPDPVNNVVSVVVVVVVCVVVVVVPPPPDDDDDDDDPDDPDDDDD

InterPro domains:
  IPR004252 Probable transposase, Ptta/En/Spm, plant [PF03004] (37-98)